Protein AF-A0A800KB33-F1 (afdb_monomer_lite)

Radius of gyration: 13.97 Å; chains: 1; bounding box: 34×14×34 Å

Foldseek 3Di:
DVVVVVVVVVVVVVVVCCPDPQVVQCVVCVVVVHDRDCVPPD

pLDDT: mean 94.44, std 5.77, range [64.5, 98.31]

Structure (mmCIF, N/CA/C/O backbone):
data_AF-A0A800KB33-F1
#
_entry.id   AF-A0A800KB33-F1
#
loop_
_atom_site.group_PDB
_atom_site.id
_atom_site.type_symbol
_atom_site.label_atom_id
_atom_site.label_alt_id
_atom_site.label_comp_id
_atom_site.label_asym_id
_atom_site.label_entity_id
_atom_site.label_seq_id
_atom_site.pdbx_PDB_ins_code
_atom_site.Cartn_x
_atom_site.Cartn_y
_atom_site.Cartn_z
_atom_site.occupancy
_atom_site.B_iso_or_equiv
_atom_site.auth_seq_id
_atom_site.auth_comp_id
_atom_site.auth_asym_id
_atom_site.auth_atom_id
_atom_site.pdbx_PDB_model_num
ATOM 1 N N . ASN A 1 1 ? 21.697 1.544 -20.641 1.00 82.50 1 ASN A N 1
ATOM 2 C CA . ASN A 1 1 ? 22.088 1.041 -19.307 1.00 82.50 1 ASN A CA 1
ATOM 3 C C . ASN A 1 1 ? 20.854 0.384 -18.693 1.00 82.50 1 ASN A C 1
ATOM 5 O O . ASN A 1 1 ? 19.964 1.105 -18.267 1.00 82.50 1 ASN A O 1
ATOM 9 N N . LYS A 1 2 ? 20.731 -0.950 -18.772 1.00 94.19 2 LYS A N 1
ATOM 10 C CA . LYS A 1 2 ? 19.476 -1.691 -18.509 1.00 94.19 2 LYS A CA 1
ATOM 11 C C . LYS A 1 2 ? 18.887 -1.426 -17.118 1.00 94.19 2 LYS A C 1
ATOM 13 O O . LYS A 1 2 ? 17.673 -1.386 -16.984 1.00 94.19 2 LYS A O 1
ATOM 18 N N . ILE A 1 3 ? 19.741 -1.194 -16.120 1.00 96.31 3 ILE A N 1
ATOM 19 C CA . ILE A 1 3 ? 19.315 -0.892 -14.747 1.00 96.31 3 ILE A CA 1
ATOM 20 C C . ILE A 1 3 ? 18.505 0.405 -14.682 1.00 96.31 3 ILE A C 1
ATOM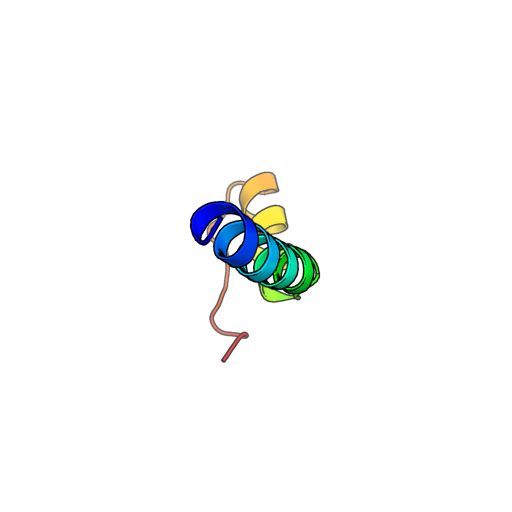 22 O O . ILE A 1 3 ? 17.443 0.412 -14.077 1.00 96.31 3 ILE A O 1
ATOM 26 N N . MET A 1 4 ? 18.958 1.472 -15.348 1.00 96.69 4 MET A N 1
ATOM 27 C CA . MET A 1 4 ? 18.251 2.761 -15.339 1.00 96.69 4 MET A CA 1
ATOM 28 C C . MET A 1 4 ? 16.862 2.646 -15.976 1.00 96.69 4 MET A C 1
ATOM 30 O O . MET A 1 4 ? 15.887 3.120 -15.414 1.00 96.69 4 MET A O 1
ATOM 34 N N . GLU A 1 5 ? 16.764 1.942 -17.106 1.00 97.12 5 GLU A N 1
ATOM 35 C CA . GLU A 1 5 ? 15.490 1.734 -17.804 1.00 97.12 5 GLU A CA 1
ATOM 36 C C . GLU A 1 5 ? 14.491 0.920 -16.966 1.00 97.12 5 GLU A C 1
ATOM 38 O O . GLU A 1 5 ? 13.294 1.202 -16.976 1.00 97.12 5 GLU A O 1
ATOM 43 N N . THR A 1 6 ? 14.969 -0.099 -16.245 1.00 97.12 6 THR A N 1
ATOM 44 C CA . THR A 1 6 ? 14.126 -0.871 -15.324 1.00 97.12 6 THR A CA 1
ATOM 45 C C . THR A 1 6 ? 13.682 -0.011 -14.141 1.00 97.12 6 THR A C 1
ATOM 47 O O . THR A 1 6 ? 12.495 -0.003 -13.830 1.00 97.12 6 THR A O 1
ATOM 50 N N . ASN A 1 7 ? 14.597 0.762 -13.545 1.00 97.00 7 ASN A N 1
ATOM 51 C CA . ASN A 1 7 ? 14.279 1.662 -12.434 1.00 97.00 7 ASN A CA 1
ATOM 52 C C . ASN A 1 7 ? 13.190 2.666 -12.811 1.00 97.00 7 ASN A C 1
ATOM 54 O O . ASN A 1 7 ? 12.238 2.838 -12.057 1.00 97.00 7 ASN A O 1
ATOM 58 N N . ASP A 1 8 ? 13.298 3.296 -13.983 1.00 97.44 8 ASP A N 1
ATOM 59 C CA . ASP A 1 8 ? 12.300 4.267 -14.430 1.00 97.44 8 ASP A CA 1
ATOM 60 C C . ASP A 1 8 ? 10.924 3.606 -14.575 1.00 97.44 8 ASP A C 1
ATOM 62 O O . ASP A 1 8 ? 9.923 4.145 -14.108 1.00 97.44 8 ASP A O 1
ATOM 66 N N . LYS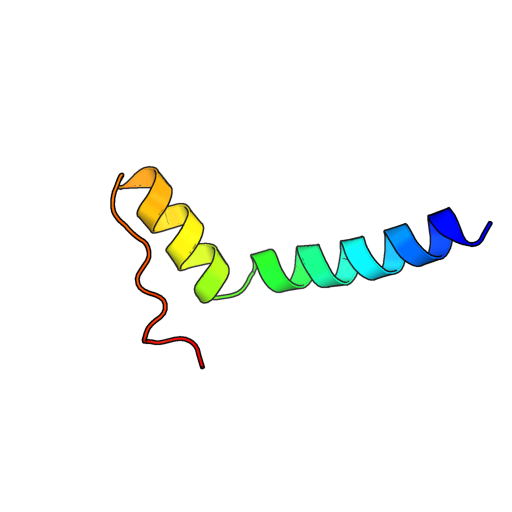 A 1 9 ? 10.847 2.410 -15.169 1.00 96.94 9 LYS A N 1
ATOM 67 C CA . LYS A 1 9 ? 9.576 1.681 -15.338 1.00 96.94 9 LYS A CA 1
ATOM 68 C C . LYS A 1 9 ? 8.933 1.295 -14.004 1.00 96.94 9 LYS A C 1
ATOM 70 O O . LYS A 1 9 ? 7.723 1.461 -13.834 1.00 96.94 9 LYS A O 1
ATOM 75 N N . GLU A 1 10 ? 9.729 0.792 -13.065 1.00 96.75 10 GLU A N 1
ATOM 76 C CA . GLU A 1 10 ? 9.254 0.428 -11.727 1.00 96.75 10 GLU A CA 1
ATOM 77 C C . GLU A 1 10 ? 8.818 1.661 -10.935 1.00 96.75 10 GLU A C 1
ATOM 79 O O . GLU A 1 10 ? 7.759 1.642 -10.310 1.00 96.75 10 GLU A O 1
ATOM 84 N N . PHE A 1 11 ? 9.573 2.758 -11.026 1.00 96.50 11 PHE A N 1
ATOM 85 C CA . PHE A 1 11 ? 9.253 4.005 -10.342 1.00 96.50 11 PHE A CA 1
ATOM 86 C C . PHE A 1 11 ? 7.911 4.585 -10.796 1.00 96.50 11 PHE A C 1
ATOM 88 O O . PHE A 1 11 ? 7.085 4.921 -9.951 1.00 96.50 11 PHE A O 1
ATOM 95 N N . HIS A 1 12 ? 7.651 4.648 -12.106 1.00 96.00 12 HIS A N 1
ATOM 96 C CA . HIS A 1 12 ? 6.358 5.124 -12.613 1.00 96.00 12 HIS A CA 1
ATOM 97 C C . HIS A 1 12 ? 5.205 4.237 -12.126 1.00 96.00 12 HIS A C 1
ATOM 99 O O . HIS A 1 12 ? 4.220 4.742 -11.595 1.00 96.00 12 HIS A O 1
ATOM 105 N N . SER A 1 13 ? 5.373 2.913 -12.206 1.00 94.94 13 SER A N 1
ATOM 106 C CA . SER A 1 13 ? 4.358 1.955 -11.741 1.00 94.94 13 SER A CA 1
ATOM 107 C C . SER A 1 13 ? 4.072 2.098 -10.239 1.00 94.94 13 SER A C 1
ATOM 109 O O . SER A 1 13 ? 2.929 1.982 -9.796 1.00 94.94 13 SER A O 1
ATOM 111 N N . PHE A 1 14 ? 5.112 2.365 -9.445 1.00 94.50 14 PHE A N 1
ATOM 112 C CA . PHE A 1 14 ? 5.001 2.588 -8.008 1.00 94.50 14 PHE A CA 1
ATOM 113 C C . PHE A 1 14 ? 4.272 3.896 -7.682 1.00 94.50 14 PHE A C 1
ATOM 115 O O . PHE A 1 14 ? 3.346 3.892 -6.871 1.00 94.50 14 PHE A O 1
ATOM 122 N N . VAL A 1 15 ? 4.657 5.003 -8.326 1.00 94.50 15 VAL A N 1
ATOM 123 C CA . VAL A 1 15 ? 4.040 6.322 -8.114 1.00 94.50 15 VAL A CA 1
ATOM 124 C C . VAL A 1 15 ? 2.553 6.294 -8.452 1.00 94.50 15 VAL A C 1
ATOM 126 O O . VAL A 1 15 ? 1.748 6.791 -7.665 1.00 94.50 15 VAL A O 1
ATOM 129 N N . ASP A 1 16 ? 2.171 5.642 -9.549 1.00 93.25 16 ASP A N 1
ATOM 130 C CA . ASP A 1 16 ? 0.762 5.488 -9.912 1.00 93.25 16 ASP A CA 1
ATOM 131 C C . ASP A 1 16 ? -0.017 4.740 -8.815 1.00 93.25 16 ASP A C 1
ATOM 133 O O . ASP A 1 16 ? -1.120 5.146 -8.437 1.00 93.25 16 ASP A O 1
ATOM 137 N N . ARG A 1 17 ? 0.577 3.701 -8.209 1.00 91.94 17 ARG A N 1
ATOM 138 C CA . ARG A 1 17 ? -0.060 2.929 -7.128 1.00 91.94 17 ARG A CA 1
ATOM 139 C C . ARG A 1 17 ? -0.204 3.717 -5.823 1.00 91.94 17 ARG A C 1
ATOM 141 O O . ARG A 1 17 ? -1.151 3.451 -5.083 1.00 91.94 17 ARG A O 1
ATOM 148 N N . LEU A 1 18 ? 0.650 4.706 -5.544 1.00 93.56 18 LEU A N 1
ATOM 149 C CA . LEU A 1 18 ? 0.522 5.561 -4.350 1.00 93.56 18 LEU A CA 1
ATOM 150 C C . LEU A 1 18 ? -0.774 6.384 -4.331 1.00 93.56 18 LEU A C 1
ATOM 152 O O . LEU A 1 18 ? -1.230 6.773 -3.259 1.00 93.56 18 LEU A O 1
ATOM 156 N N . SER A 1 19 ? -1.384 6.623 -5.494 1.00 91.06 19 SER A N 1
ATOM 157 C CA . SER A 1 19 ? -2.680 7.306 -5.606 1.00 91.06 19 SER A CA 1
ATOM 158 C C . SER A 1 19 ? -3.890 6.388 -5.383 1.00 91.06 19 SER A C 1
ATOM 160 O O . SER A 1 19 ? -5.032 6.849 -5.384 1.00 91.06 19 SER A O 1
ATOM 162 N N . SER A 1 20 ? -3.663 5.084 -5.201 1.00 94.56 20 SER A N 1
ATOM 163 C CA . SER A 1 20 ? -4.739 4.105 -5.076 1.00 94.56 20 SER A CA 1
A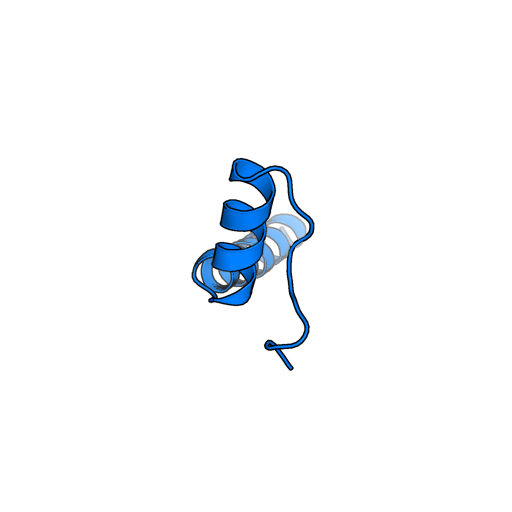TOM 164 C C . SER A 1 20 ? -5.471 4.190 -3.725 1.00 94.56 20 SER A C 1
ATOM 166 O O . SER A 1 20 ? -4.870 4.550 -2.708 1.00 94.56 20 SER A O 1
ATOM 168 N N . PRO A 1 21 ? -6.754 3.782 -3.677 1.00 94.69 21 PRO A N 1
ATOM 169 C CA . PRO A 1 21 ? -7.501 3.656 -2.424 1.00 94.69 21 PRO A CA 1
ATOM 170 C C . PRO A 1 21 ? -6.833 2.728 -1.397 1.00 94.69 21 PRO A C 1
ATOM 172 O O . PRO A 1 21 ? -6.879 2.999 -0.200 1.00 94.69 21 PRO A O 1
ATOM 175 N N . GLU A 1 22 ? -6.169 1.668 -1.863 1.00 95.88 22 GLU A N 1
ATOM 176 C CA . GLU A 1 22 ? -5.418 0.730 -1.022 1.00 95.88 22 GLU A CA 1
ATOM 177 C C . GLU A 1 22 ? -4.215 1.411 -0.346 1.00 95.88 22 GLU A C 1
ATOM 179 O O . GLU A 1 22 ? -3.995 1.252 0.855 1.00 95.88 22 GLU A O 1
ATOM 184 N N . ALA A 1 23 ? -3.459 2.223 -1.095 1.00 95.88 23 ALA A N 1
ATOM 185 C CA . ALA A 1 23 ? -2.336 2.984 -0.550 1.00 95.88 23 ALA A CA 1
ATOM 186 C C . ALA A 1 23 ? -2.804 4.042 0.462 1.00 95.88 23 ALA A C 1
ATOM 188 O O . ALA A 1 23 ? -2.175 4.218 1.507 1.00 95.88 23 ALA A O 1
ATOM 189 N N . ALA A 1 24 ? -3.930 4.705 0.187 1.00 95.50 24 ALA A N 1
ATOM 190 C CA . ALA A 1 24 ? -4.535 5.650 1.120 1.00 95.50 24 ALA A CA 1
ATOM 191 C C . ALA A 1 24 ? -4.927 4.973 2.446 1.00 95.50 24 ALA A C 1
ATOM 193 O O . ALA A 1 24 ? -4.588 5.486 3.513 1.00 95.50 24 ALA A O 1
ATOM 194 N N . GLU A 1 25 ? -5.559 3.797 2.393 1.00 97.06 25 GLU A N 1
ATOM 195 C CA . GLU A 1 25 ? -5.910 3.007 3.580 1.00 97.06 25 GLU A CA 1
ATOM 196 C C . GLU A 1 25 ? -4.668 2.571 4.369 1.00 97.06 25 GLU A C 1
ATOM 198 O O . GLU A 1 25 ? -4.639 2.698 5.593 1.00 97.06 25 GLU A O 1
ATOM 203 N N . ALA A 1 26 ? -3.608 2.125 3.688 1.00 96.88 26 ALA A N 1
ATOM 204 C CA . ALA A 1 26 ? -2.357 1.751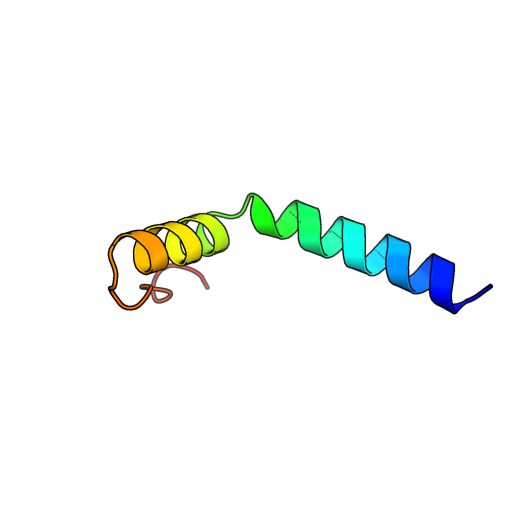 4.344 1.00 96.88 26 ALA A CA 1
ATOM 205 C C . ALA A 1 26 ? -1.735 2.926 5.122 1.00 96.88 26 ALA A C 1
ATOM 207 O O . ALA A 1 26 ? -1.352 2.774 6.287 1.00 96.88 26 ALA A O 1
ATOM 208 N N . VAL A 1 27 ? -1.664 4.109 4.498 1.00 96.06 27 VAL A N 1
ATOM 209 C CA . VAL A 1 27 ? -1.123 5.322 5.130 1.00 96.06 27 VAL A CA 1
ATOM 210 C C . VAL A 1 27 ? -2.013 5.776 6.286 1.00 96.06 27 VAL A C 1
ATOM 212 O O . VAL A 1 27 ? -1.505 6.074 7.368 1.00 96.06 27 VAL A O 1
ATOM 215 N N . GLN A 1 28 ? -3.331 5.802 6.092 1.00 97.19 28 GLN A N 1
ATOM 216 C CA . GLN A 1 28 ? -4.275 6.205 7.130 1.00 97.19 28 GLN A CA 1
ATOM 217 C C . GLN A 1 28 ? -4.207 5.269 8.345 1.00 97.19 28 GLN A C 1
ATOM 219 O O . GLN A 1 28 ? -4.054 5.737 9.473 1.00 97.19 28 GLN A O 1
ATOM 224 N N . ALA A 1 29 ? -4.251 3.954 8.127 1.00 97.62 29 ALA A N 1
ATOM 225 C CA . ALA A 1 29 ? -4.167 2.962 9.192 1.00 97.62 29 ALA A CA 1
ATOM 226 C C . ALA A 1 29 ? -2.862 3.076 9.994 1.00 97.62 29 ALA A C 1
ATOM 228 O O . ALA A 1 29 ? -2.883 2.977 11.224 1.00 97.62 29 ALA A O 1
ATOM 229 N N . PHE A 1 30 ? -1.740 3.348 9.313 1.00 97.69 30 PHE A N 1
ATOM 230 C CA . PHE A 1 30 ? -0.455 3.610 9.960 1.00 97.69 30 PHE A CA 1
ATOM 231 C C . PHE A 1 30 ? -0.514 4.840 10.876 1.00 97.69 30 PHE A C 1
ATOM 233 O O . PHE A 1 30 ? -0.110 4.755 12.039 1.00 97.69 30 PHE A O 1
ATOM 240 N N . MET A 1 31 ? -1.063 5.959 10.391 1.00 98.19 31 MET A N 1
ATOM 241 C CA . MET A 1 31 ? -1.221 7.186 11.187 1.00 98.19 31 MET A CA 1
ATOM 242 C C . MET A 1 31 ? -2.134 6.973 12.402 1.00 98.19 31 MET A C 1
ATOM 244 O O . MET A 1 31 ? -1.870 7.493 13.485 1.00 98.19 31 MET A O 1
ATOM 248 N N . GLU A 1 32 ? -3.171 6.152 12.243 1.00 98.31 32 GLU A N 1
ATOM 249 C CA . G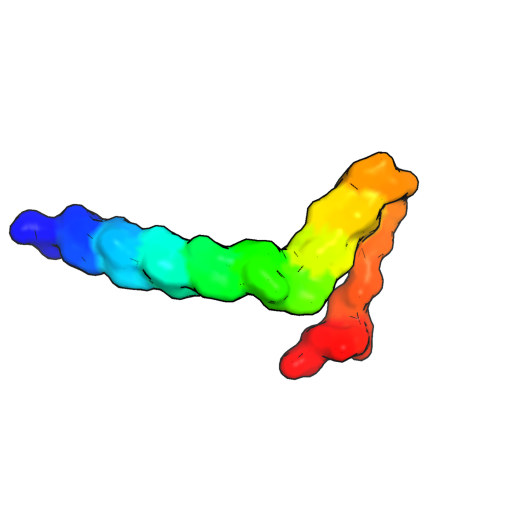LU A 1 32 ? -4.127 5.790 13.294 1.00 98.31 32 GLU A CA 1
ATOM 250 C C . GLU A 1 32 ? -3.629 4.661 14.221 1.00 98.31 32 GLU A C 1
ATOM 252 O O . GLU A 1 32 ? -4.312 4.309 15.182 1.00 98.31 32 GLU A O 1
ATOM 257 N N . LYS A 1 33 ? -2.437 4.093 13.974 1.00 97.88 33 LYS A N 1
ATOM 258 C CA . LYS A 1 33 ? -1.860 2.951 14.714 1.00 97.88 33 LYS A CA 1
ATOM 259 C C . LYS A 1 33 ? -2.778 1.722 14.765 1.00 97.88 33 LYS A C 1
ATOM 261 O O . LYS A 1 33 ? -2.781 0.977 15.748 1.00 97.88 33 LYS A O 1
ATOM 266 N N . ARG A 1 34 ? -3.533 1.485 13.693 1.00 98.19 34 ARG A N 1
ATOM 267 C CA . ARG A 1 34 ? -4.361 0.287 13.504 1.00 98.19 34 ARG A CA 1
ATOM 268 C C . ARG A 1 34 ? -3.844 -0.546 12.335 1.00 98.19 34 ARG A C 1
ATOM 270 O O . ARG A 1 34 ? -3.014 -0.101 11.547 1.00 98.19 34 ARG A O 1
ATOM 277 N N . LYS A 1 35 ? -4.341 -1.776 12.216 1.00 97.56 35 LYS A N 1
ATOM 278 C CA . LYS A 1 35 ? -4.089 -2.581 11.018 1.00 97.56 35 LYS A CA 1
ATOM 279 C C . LYS A 1 35 ? -4.903 -2.010 9.845 1.00 97.56 35 LYS A C 1
ATOM 281 O O . LYS A 1 35 ? -6.057 -1.631 10.073 1.00 97.56 35 LYS A O 1
ATOM 286 N N . PRO A 1 36 ? -4.330 -1.944 8.635 1.00 97.06 36 PRO A N 1
ATOM 287 C CA . PRO A 1 36 ? -5.094 -1.610 7.443 1.00 97.06 36 PRO A CA 1
ATOM 288 C C . PRO A 1 36 ? -6.112 -2.707 7.127 1.00 97.06 36 PRO A C 1
ATOM 290 O O . PRO A 1 36 ? -5.834 -3.895 7.322 1.00 97.06 36 PRO A O 1
ATOM 293 N N . ASP A 1 37 ? -7.287 -2.300 6.659 1.00 96.19 37 ASP A N 1
ATOM 294 C CA . ASP A 1 37 ? -8.327 -3.194 6.162 1.00 96.19 37 ASP 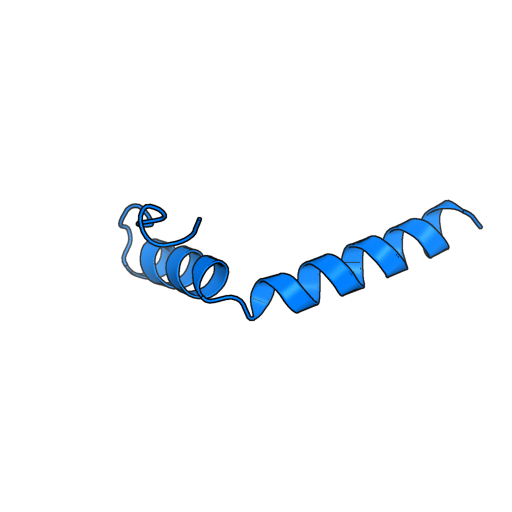A CA 1
ATOM 295 C C . ASP A 1 37 ? -8.255 -3.284 4.639 1.00 96.19 37 ASP A C 1
ATOM 297 O O . ASP A 1 37 ? -8.743 -2.416 3.917 1.00 96.19 37 ASP A O 1
ATOM 301 N N . PHE A 1 38 ? -7.660 -4.371 4.154 1.00 95.75 38 PHE A N 1
ATOM 302 C CA . PHE A 1 38 ? -7.562 -4.639 2.724 1.00 95.75 38 PHE A CA 1
ATOM 303 C C . PHE A 1 38 ? -8.689 -5.516 2.175 1.00 95.75 38 PHE A C 1
ATOM 305 O O . PHE A 1 38 ? -8.708 -5.782 0.981 1.00 95.75 38 PHE A O 1
ATOM 312 N N . SER A 1 39 ? -9.666 -5.927 2.995 1.00 94.25 39 SER A N 1
ATOM 313 C CA . SER A 1 39 ? -10.759 -6.815 2.553 1.00 94.25 39 SER A CA 1
ATOM 314 C C . SER A 1 39 ? -11.658 -6.216 1.461 1.00 94.25 39 SER A C 1
ATOM 316 O O . SER A 1 39 ? -12.523 -6.896 0.917 1.00 94.25 39 SER A O 1
ATOM 318 N N . ARG A 1 40 ? -11.475 -4.926 1.162 1.00 85.12 40 ARG A N 1
ATOM 319 C CA . ARG A 1 40 ? -12.284 -4.130 0.236 1.00 85.12 40 ARG A CA 1
ATOM 320 C C . ARG A 1 40 ? -11.566 -3.832 -1.086 1.00 85.12 40 ARG A C 1
ATOM 322 O O . ARG A 1 40 ? -12.159 -3.169 -1.935 1.00 85.12 40 ARG A O 1
ATOM 329 N N . PHE A 1 41 ? -10.321 -4.286 -1.245 1.00 86.06 41 PHE A N 1
ATOM 330 C CA . PHE A 1 41 ? -9.532 -4.139 -2.467 1.00 86.06 41 PHE A CA 1
ATOM 331 C C . PHE A 1 41 ? -9.213 -5.546 -2.994 1.00 86.06 41 PHE A C 1
ATOM 333 O O . PHE A 1 41 ? -8.349 -6.229 -2.453 1.00 86.06 41 PHE A O 1
ATOM 340 N N . GLU A 1 42 ? -9.966 -5.986 -4.002 1.00 64.50 42 GLU A N 1
ATOM 341 C CA . GLU A 1 42 ? -9.713 -7.215 -4.775 1.00 64.50 42 GLU A CA 1
ATOM 342 C C . GLU A 1 42 ? -8.977 -6.870 -6.076 1.00 64.50 42 GLU A C 1
ATOM 344 O O . GLU A 1 42 ? -9.352 -5.850 -6.707 1.00 64.50 42 GLU A O 1
#

Secondary structure (DSSP, 8-state):
-HHHHHHHHHHHHHHHHHTSHHHHHHHHHHHTTS----TT--

Sequence (42 aa):
NKIMETNDKEFHSFVDRLSSPEAAEAVQAFMEKRKPDFSRFE